Protein AF-A0A357V3H4-F1 (afdb_monomer_lite)

Secondary structure (DSSP, 8-state):
-----------PPPSSHHHHHHHHHHHHHHHHHHHHTT-----HHHHHHHHHHHHHHHHHHHT-S-HHHHHHHHHHHHHHHHHHHHHHHHHTTPPP--------

Radius of gyration: 17.63 Å; chains: 1; bounding box: 35×39×62 Å

Structure (mmCIF, N/CA/C/O backbone):
data_AF-A0A357V3H4-F1
#
_entry.id   AF-A0A357V3H4-F1
#
loop_
_atom_site.group_PDB
_atom_site.id
_atom_site.type_symbol
_atom_site.label_atom_id
_atom_site.label_alt_id
_atom_site.label_comp_id
_atom_site.label_asym_id
_atom_site.label_entity_id
_atom_site.label_seq_id
_atom_site.pdbx_PDB_ins_code
_atom_site.Cartn_x
_atom_site.Cartn_y
_atom_site.Cartn_z
_atom_site.occupancy
_atom_site.B_iso_or_equiv
_atom_site.auth_seq_id
_atom_site.auth_comp_id
_atom_site.auth_asym_id
_atom_site.auth_atom_id
_atom_site.pdbx_PDB_model_num
ATOM 1 N N . MET A 1 1 ? -14.603 -8.425 -35.868 1.00 43.59 1 MET A N 1
ATOM 2 C CA . MET A 1 1 ? -13.824 -8.903 -34.708 1.00 43.59 1 MET A CA 1
ATOM 3 C C . MET A 1 1 ? -14.234 -8.041 -33.539 1.00 43.59 1 MET A C 1
ATOM 5 O O . MET A 1 1 ? -14.232 -6.833 -33.704 1.00 43.59 1 MET A O 1
ATOM 9 N N . SER A 1 2 ? -14.681 -8.672 -32.460 1.00 44.78 2 SER A N 1
ATOM 10 C CA . SER A 1 2 ? -15.495 -8.081 -31.401 1.00 44.78 2 SER A CA 1
ATOM 11 C C . SER A 1 2 ? -14.886 -6.850 -30.734 1.00 44.78 2 SER A C 1
ATOM 13 O O . SER A 1 2 ? -13.786 -6.911 -30.187 1.00 44.78 2 SER A O 1
ATOM 15 N N . ASP A 1 3 ? -15.673 -5.781 -30.734 1.00 55.09 3 ASP A N 1
ATOM 16 C CA . ASP A 1 3 ? -15.620 -4.664 -29.805 1.00 55.09 3 ASP A CA 1
ATOM 17 C C . ASP A 1 3 ? -15.767 -5.194 -28.368 1.00 55.09 3 ASP A C 1
ATOM 19 O O . ASP A 1 3 ? -16.777 -5.811 -28.027 1.00 55.09 3 ASP A O 1
ATOM 23 N N . HIS A 1 4 ? -14.753 -4.983 -27.529 1.00 45.25 4 HIS A N 1
ATOM 24 C CA . HIS A 1 4 ? -14.903 -5.082 -26.078 1.00 45.25 4 HIS A CA 1
ATOM 25 C C . HIS A 1 4 ? -14.905 -3.667 -25.506 1.00 45.25 4 HIS A C 1
ATOM 27 O O . HIS A 1 4 ? -13.865 -3.105 -25.169 1.00 45.25 4 HIS A O 1
ATOM 33 N N . ASP A 1 5 ? -16.111 -3.113 -25.424 1.00 51.38 5 ASP A N 1
ATOM 34 C CA . ASP A 1 5 ? -16.462 -2.105 -24.435 1.00 51.38 5 ASP A CA 1
ATOM 35 C C . ASP A 1 5 ? -16.439 -2.786 -23.059 1.00 51.38 5 ASP A C 1
ATOM 37 O O . ASP A 1 5 ? -17.152 -3.765 -22.832 1.00 51.38 5 ASP A O 1
ATOM 41 N N . ASN A 1 6 ? -15.586 -2.311 -22.155 1.00 46.81 6 ASN A N 1
ATOM 42 C CA . ASN A 1 6 ? -15.760 -2.571 -20.733 1.00 46.81 6 ASN A CA 1
ATOM 43 C C . ASN A 1 6 ? -15.604 -1.255 -19.980 1.00 46.81 6 ASN A C 1
ATOM 45 O O . ASN A 1 6 ? -14.540 -0.913 -19.462 1.00 46.81 6 ASN A O 1
ATOM 49 N N . THR A 1 7 ? -16.696 -0.502 -19.965 1.00 54.97 7 THR A N 1
ATOM 50 C CA . THR A 1 7 ? -16.909 0.617 -19.056 1.00 54.97 7 THR A CA 1
ATOM 51 C C . THR A 1 7 ? -17.045 0.080 -17.624 1.00 54.97 7 THR A C 1
ATOM 53 O O . THR A 1 7 ? -18.136 -0.237 -17.160 1.00 54.97 7 THR A O 1
ATOM 56 N N . GLY A 1 8 ? -15.922 -0.023 -16.914 1.00 38.12 8 GLY A N 1
ATOM 57 C CA . GLY A 1 8 ? -15.863 -0.146 -15.458 1.00 38.12 8 GLY A CA 1
ATOM 58 C C . GLY A 1 8 ? -15.080 1.044 -14.916 1.00 38.12 8 GLY A C 1
ATOM 59 O O . GLY A 1 8 ? -13.995 1.328 -15.413 1.00 38.12 8 GLY A O 1
ATOM 60 N N . GLY A 1 9 ? -15.622 1.776 -13.943 1.00 49.56 9 GLY A N 1
ATOM 61 C CA . GLY A 1 9 ? -14.993 2.957 -13.333 1.00 49.56 9 GLY A CA 1
ATOM 62 C C . GLY A 1 9 ? -13.739 2.643 -12.503 1.00 49.56 9 GLY A C 1
ATOM 63 O O . GLY A 1 9 ? -13.701 2.949 -11.317 1.00 49.56 9 GLY A O 1
ATOM 64 N N . GLY A 1 10 ? -12.731 2.014 -13.104 1.00 44.69 10 GLY A N 1
ATOM 65 C CA . GLY A 1 10 ? -11.539 1.499 -12.444 1.00 44.69 10 GLY A CA 1
ATOM 66 C C . GLY A 1 10 ? -10.287 2.238 -12.895 1.00 44.69 10 GLY A C 1
ATOM 67 O O . GLY A 1 10 ? -9.898 2.161 -14.055 1.00 44.69 10 GLY A O 1
ATOM 68 N N . ASN A 1 11 ? -9.697 2.967 -11.951 1.00 55.47 11 ASN A N 1
ATOM 69 C CA . ASN A 1 11 ? -8.316 3.443 -11.885 1.00 55.47 11 ASN A CA 1
ATOM 70 C C . ASN A 1 11 ? -7.429 3.083 -13.101 1.00 55.47 11 ASN A C 1
ATOM 72 O O . ASN A 1 11 ? -7.005 1.936 -13.249 1.00 55.47 11 ASN A O 1
ATOM 76 N N . ALA A 1 12 ? -7.130 4.061 -13.964 1.00 60.41 12 ALA A N 1
ATOM 77 C CA . ALA A 1 12 ? -6.253 3.858 -15.116 1.00 60.41 12 ALA A CA 1
ATOM 78 C C . ALA A 1 12 ? -4.911 3.208 -14.697 1.00 60.41 12 ALA A C 1
ATOM 80 O O . ALA A 1 12 ? -4.403 3.467 -13.591 1.00 60.41 12 ALA A O 1
ATOM 81 N N . PRO A 1 13 ? -4.309 2.355 -15.552 1.00 60.97 13 PRO A N 1
ATOM 82 C CA . PRO A 1 13 ? -2.995 1.801 -15.262 1.00 60.97 13 PRO A CA 1
ATOM 83 C C . PRO A 1 13 ? -2.002 2.955 -15.034 1.00 60.97 13 PRO A C 1
ATOM 85 O O . PRO A 1 13 ? -2.057 3.961 -15.749 1.00 60.97 13 PRO A O 1
ATOM 88 N N . PRO A 1 14 ? -1.128 2.857 -14.019 1.00 67.25 14 PRO A N 1
ATOM 89 C CA . PRO A 1 14 ? -0.163 3.909 -13.736 1.00 67.25 14 PRO A CA 1
ATOM 90 C C . PRO A 1 14 ? 0.768 4.075 -14.929 1.00 67.25 14 PRO A C 1
ATOM 92 O O . PRO A 1 14 ? 1.154 3.096 -15.568 1.00 67.25 14 PRO A O 1
ATOM 95 N N . ALA A 1 15 ? 1.200 5.311 -15.167 1.00 72.06 15 ALA A N 1
ATOM 96 C CA . ALA A 1 15 ? 2.181 5.602 -16.206 1.00 72.06 15 ALA A CA 1
ATOM 97 C C . ALA A 1 15 ? 3.541 4.924 -15.939 1.00 72.06 15 ALA A C 1
ATOM 99 O O . ALA A 1 15 ? 4.225 4.544 -16.885 1.00 72.06 15 ALA A O 1
ATOM 100 N N . SER A 1 16 ? 3.902 4.749 -14.660 1.00 79.38 16 SER A N 1
ATOM 101 C CA . SER A 1 16 ? 5.179 4.181 -14.214 1.00 79.38 16 SER A CA 1
ATOM 102 C C . SER A 1 16 ? 5.054 3.513 -12.842 1.00 79.38 16 SER A C 1
ATOM 104 O O . SER A 1 16 ? 4.183 3.874 -12.046 1.00 79.38 16 SER A O 1
ATOM 106 N N . LEU A 1 17 ? 5.991 2.613 -12.516 1.00 81.44 17 LEU A N 1
ATOM 107 C CA . LEU A 1 17 ? 6.116 2.002 -11.185 1.00 81.44 17 LEU A CA 1
ATOM 108 C C . LEU A 1 17 ? 6.177 3.053 -10.065 1.00 81.44 17 LEU A C 1
ATOM 110 O O . LEU A 1 17 ? 5.499 2.916 -9.052 1.00 81.44 17 LEU A O 1
ATOM 114 N N . GLU A 1 18 ? 6.937 4.133 -10.266 1.00 82.50 18 GLU A N 1
ATOM 115 C CA . GLU A 1 18 ? 7.051 5.225 -9.292 1.00 82.50 18 GLU A CA 1
ATOM 116 C C . GLU A 1 18 ? 5.723 5.942 -9.036 1.00 82.50 18 GLU A C 1
ATOM 118 O O . GLU A 1 18 ? 5.428 6.294 -7.893 1.00 82.50 18 GLU A O 1
ATOM 123 N N . SER A 1 19 ? 4.909 6.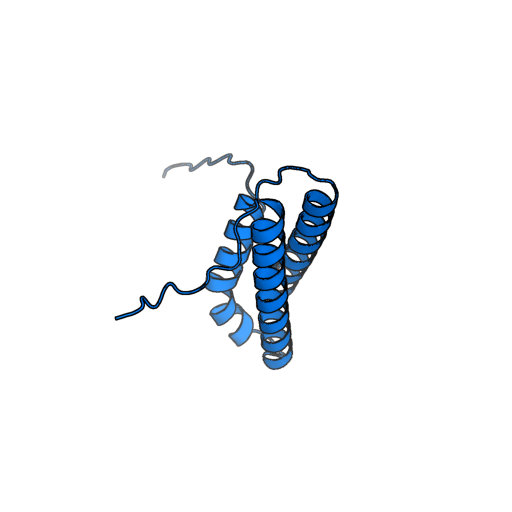142 -10.078 1.00 84.62 19 SER A N 1
ATOM 124 C CA . SER A 1 19 ? 3.570 6.722 -9.941 1.00 84.62 19 SER A CA 1
ATOM 125 C C . SER A 1 19 ? 2.655 5.781 -9.168 1.00 84.62 19 SER A C 1
ATOM 127 O O . SER A 1 19 ? 2.003 6.216 -8.223 1.00 84.62 19 SER A O 1
ATOM 129 N N . ALA A 1 20 ? 2.693 4.484 -9.493 1.00 86.19 20 ALA A N 1
ATOM 130 C CA . ALA A 1 20 ? 1.923 3.467 -8.786 1.00 86.19 20 ALA A CA 1
ATOM 131 C C . ALA A 1 20 ? 2.258 3.440 -7.286 1.00 86.19 20 ALA A C 1
ATOM 133 O O . ALA A 1 20 ? 1.359 3.410 -6.448 1.00 86.19 20 ALA A O 1
ATOM 134 N N . MET A 1 21 ? 3.550 3.499 -6.948 1.00 86.56 21 MET A N 1
ATOM 135 C CA . MET A 1 21 ? 4.026 3.568 -5.564 1.00 86.56 21 MET A CA 1
ATOM 136 C C . MET A 1 21 ? 3.564 4.844 -4.861 1.00 86.56 21 MET A C 1
ATOM 138 O O . MET A 1 21 ? 3.089 4.776 -3.731 1.00 86.56 21 MET A O 1
ATOM 142 N N . ALA A 1 22 ? 3.666 6.000 -5.523 1.00 88.56 22 ALA A N 1
ATOM 143 C CA . ALA A 1 22 ? 3.219 7.273 -4.959 1.00 88.56 22 ALA A CA 1
ATOM 144 C C . ALA A 1 22 ? 1.706 7.280 -4.677 1.00 88.56 22 ALA A C 1
ATOM 146 O O . ALA A 1 22 ? 1.258 7.821 -3.664 1.00 88.56 22 ALA A O 1
ATOM 147 N N . GLU A 1 23 ? 0.913 6.649 -5.542 1.00 89.25 23 GLU A N 1
ATOM 148 C CA . GLU A 1 23 ? -0.525 6.492 -5.328 1.00 89.25 23 GLU A CA 1
ATOM 149 C C . GLU A 1 23 ? -0.831 5.573 -4.148 1.00 89.25 23 GLU A C 1
ATOM 151 O O . GLU A 1 23 ? -1.655 5.939 -3.313 1.00 89.25 23 GLU A O 1
ATOM 156 N N . VAL A 1 24 ? -0.136 4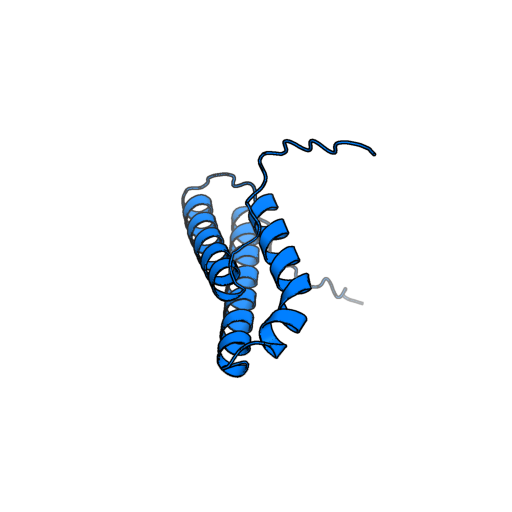.437 -4.018 1.00 90.62 24 VAL A N 1
ATOM 157 C CA . VAL A 1 24 ? -0.274 3.554 -2.846 1.00 90.62 24 VAL A CA 1
ATOM 158 C C . VAL A 1 24 ? 0.089 4.293 -1.559 1.00 90.62 24 VAL A C 1
ATOM 160 O O . VAL A 1 24 ? -0.671 4.247 -0.594 1.00 90.62 24 VAL A O 1
ATOM 163 N N . GLU A 1 25 ? 1.197 5.036 -1.544 1.00 90.50 25 GLU A N 1
ATOM 164 C CA . GLU A 1 25 ? 1.597 5.860 -0.396 1.00 90.50 25 GLU A CA 1
ATOM 165 C C . GLU A 1 25 ? 0.502 6.876 -0.020 1.00 90.50 25 GLU A C 1
ATOM 167 O O . GLU A 1 25 ? 0.165 7.028 1.158 1.00 90.50 25 GLU A O 1
ATOM 172 N N . SER A 1 26 ? -0.102 7.538 -1.012 1.00 90.69 26 SER A N 1
ATOM 173 C CA . SER A 1 26 ? -1.205 8.481 -0.797 1.00 90.69 26 SER A CA 1
ATOM 174 C C . SER A 1 26 ? -2.465 7.795 -0.258 1.00 90.69 26 SER A C 1
ATOM 176 O O . SER A 1 26 ? -3.067 8.271 0.709 1.00 90.69 26 SER A O 1
ATOM 178 N N . MET A 1 27 ? -2.837 6.649 -0.831 1.00 91.06 27 MET A N 1
ATOM 179 C CA . MET A 1 27 ? -3.986 5.854 -0.396 1.00 91.06 27 MET A CA 1
ATOM 180 C C . MET A 1 27 ? -3.817 5.367 1.045 1.00 91.06 27 MET A C 1
ATOM 182 O O . MET A 1 27 ? -4.751 5.496 1.832 1.00 91.06 27 MET A O 1
ATOM 186 N N . ILE A 1 28 ? -2.622 4.907 1.433 1.00 90.94 28 ILE A N 1
ATOM 187 C CA . ILE A 1 28 ? -2.328 4.506 2.817 1.00 90.94 28 ILE A CA 1
ATOM 188 C C . ILE A 1 28 ? -2.472 5.697 3.772 1.00 90.94 28 ILE A C 1
ATOM 190 O O . ILE A 1 28 ? -3.062 5.568 4.846 1.00 90.94 28 ILE A O 1
ATOM 194 N N . LEU A 1 29 ? -1.962 6.877 3.408 1.00 90.25 29 LEU A N 1
ATOM 195 C CA . LEU A 1 29 ? -2.100 8.074 4.244 1.00 90.25 29 LEU A CA 1
ATOM 196 C C . LEU A 1 29 ? -3.566 8.487 4.425 1.00 90.25 29 LEU A C 1
ATOM 198 O O . LEU A 1 29 ? -3.968 8.824 5.542 1.00 90.25 29 LEU A O 1
ATOM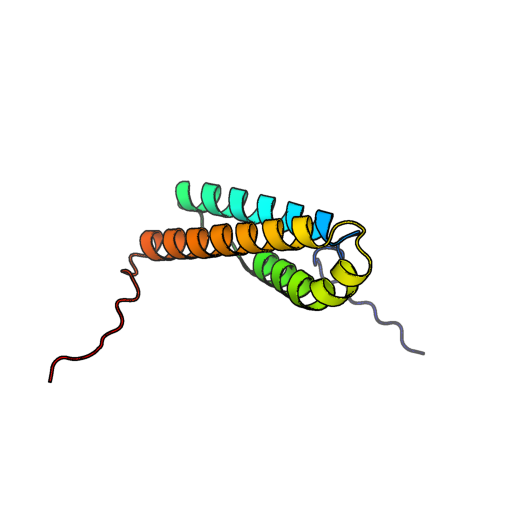 202 N N . ASN A 1 30 ? -4.360 8.433 3.356 1.00 89.56 30 ASN A N 1
ATOM 203 C CA . ASN A 1 30 ? -5.790 8.726 3.415 1.00 89.56 30 ASN A CA 1
ATOM 204 C C . ASN A 1 30 ? -6.545 7.682 4.242 1.00 89.56 30 ASN A C 1
ATOM 206 O O . ASN A 1 30 ? -7.330 8.062 5.106 1.00 89.56 30 ASN A O 1
ATOM 210 N N . ALA A 1 31 ? -6.233 6.397 4.069 1.00 88.31 31 ALA A N 1
ATOM 211 C CA . ALA A 1 31 ? -6.774 5.309 4.877 1.00 88.31 31 ALA A CA 1
ATOM 212 C C . ALA A 1 31 ? -6.528 5.526 6.369 1.00 88.31 31 ALA A C 1
ATOM 214 O O . ALA A 1 31 ? -7.453 5.457 7.172 1.00 88.31 31 ALA A O 1
ATOM 215 N N . ARG A 1 32 ? -5.301 5.888 6.750 1.00 87.62 32 ARG A N 1
ATOM 216 C CA . ARG A 1 32 ? -4.973 6.182 8.150 1.00 87.62 32 ARG A CA 1
ATOM 217 C C . ARG A 1 32 ? -5.743 7.380 8.703 1.00 87.62 32 ARG A C 1
ATOM 219 O O . ARG A 1 32 ? -6.145 7.350 9.862 1.00 87.62 32 ARG A O 1
ATOM 226 N N . ARG A 1 33 ? -5.944 8.432 7.902 1.00 87.50 33 ARG A N 1
ATOM 227 C CA . ARG A 1 33 ? -6.747 9.598 8.310 1.00 87.50 33 ARG A CA 1
ATOM 228 C C . ARG A 1 33 ? -8.219 9.235 8.490 1.00 87.50 33 ARG A C 1
ATOM 230 O O . ARG A 1 33 ? -8.782 9.598 9.515 1.00 87.50 33 ARG A O 1
ATOM 237 N N . ALA A 1 34 ? -8.797 8.497 7.543 1.00 87.25 34 ALA A N 1
ATOM 238 C CA . ALA A 1 34 ? -10.181 8.032 7.605 1.00 87.25 34 ALA A CA 1
ATOM 239 C C . ALA A 1 34 ? -10.416 7.148 8.841 1.00 87.25 34 ALA A C 1
ATOM 241 O O . ALA A 1 34 ? -11.327 7.401 9.625 1.00 87.25 34 ALA A O 1
ATOM 242 N N . LEU A 1 35 ? -9.516 6.190 9.096 1.00 84.69 35 LEU A N 1
ATOM 243 C CA . LEU A 1 35 ? -9.576 5.328 10.282 1.00 84.69 35 LEU A CA 1
ATOM 244 C C . LEU A 1 35 ? -9.476 6.124 11.589 1.00 84.69 35 LEU A C 1
ATOM 246 O O . LEU A 1 35 ? -10.226 5.861 12.524 1.00 84.69 35 LEU A O 1
ATOM 250 N N . ALA A 1 36 ? -8.595 7.128 11.659 1.00 84.88 36 ALA A N 1
ATOM 251 C CA . ALA A 1 36 ? -8.503 8.009 12.825 1.00 84.88 36 ALA A CA 1
ATOM 252 C C . ALA A 1 36 ? -9.772 8.860 13.033 1.00 84.88 36 ALA A C 1
ATOM 254 O O . ALA A 1 36 ? -10.076 9.235 14.164 1.00 84.88 36 ALA A O 1
ATOM 255 N N . GLY A 1 37 ? -10.505 9.155 11.956 1.00 84.56 37 GLY A N 1
ATOM 256 C CA . GLY A 1 37 ? -11.809 9.818 11.984 1.00 84.56 37 GLY A CA 1
ATOM 257 C C . GLY A 1 37 ? -12.989 8.890 12.295 1.00 84.56 37 GLY A C 1
ATOM 258 O O . GLY A 1 37 ? -14.103 9.381 12.458 1.00 84.56 37 GLY A O 1
ATOM 259 N N . GLY A 1 38 ? -12.767 7.573 12.396 1.00 83.38 38 GLY A N 1
ATOM 260 C CA . GLY A 1 38 ? -13.827 6.576 12.581 1.00 83.38 38 GLY A CA 1
ATOM 261 C C . GLY A 1 38 ? -14.646 6.294 11.316 1.00 83.38 38 GLY A C 1
ATOM 262 O O . GLY A 1 38 ? -15.749 5.759 11.410 1.00 83.38 38 GLY A O 1
ATOM 263 N N . GLU A 1 39 ? -14.136 6.665 10.140 1.00 83.75 39 GLU A N 1
ATOM 264 C CA . GLU A 1 39 ? -14.802 6.435 8.859 1.00 83.75 39 GLU A CA 1
ATOM 265 C C . GLU A 1 39 ? -14.520 5.026 8.324 1.00 83.75 39 GLU A C 1
ATOM 267 O O . GLU A 1 39 ? -13.403 4.509 8.415 1.00 83.75 39 GLU A O 1
ATOM 272 N N . LEU A 1 40 ? -15.541 4.412 7.717 1.00 78.31 40 LEU A N 1
ATOM 273 C CA . LEU A 1 40 ? -15.395 3.148 7.003 1.00 78.31 40 LEU A CA 1
ATOM 274 C C . LEU A 1 40 ? -14.859 3.436 5.595 1.00 78.31 40 LEU A C 1
ATOM 276 O O . LEU A 1 40 ? -15.525 4.112 4.811 1.00 78.31 40 LEU A O 1
ATOM 280 N N . LEU A 1 41 ? -13.671 2.925 5.271 1.00 83.31 41 LEU A N 1
ATOM 281 C CA . LEU A 1 41 ? -13.055 3.099 3.955 1.00 83.31 41 LEU A CA 1
ATOM 282 C C . LEU A 1 41 ? -13.040 1.780 3.181 1.00 83.31 41 LEU A C 1
ATOM 284 O O . LEU A 1 41 ? -12.607 0.754 3.705 1.00 83.31 41 LEU A O 1
ATOM 288 N N . ASP A 1 42 ? -13.461 1.826 1.918 1.00 83.62 42 ASP A N 1
ATOM 289 C CA . ASP A 1 42 ? -13.258 0.719 0.986 1.00 83.62 42 ASP A CA 1
ATOM 290 C C . ASP A 1 42 ? -11.772 0.610 0.609 1.00 83.62 42 ASP A C 1
ATOM 292 O O . ASP A 1 42 ? -11.184 1.537 0.048 1.00 83.62 42 ASP A O 1
ATOM 296 N N . MET A 1 43 ? -11.161 -0.530 0.938 1.00 85.38 43 MET A N 1
ATOM 297 C CA . MET A 1 43 ? -9.744 -0.807 0.671 1.00 85.38 43 MET A CA 1
ATOM 298 C C . MET A 1 43 ? -9.523 -1.550 -0.651 1.00 85.38 43 MET A C 1
ATOM 300 O O . MET A 1 43 ? -8.372 -1.769 -1.032 1.00 85.38 43 MET A O 1
ATOM 304 N N . SER A 1 44 ? -10.589 -1.920 -1.366 1.00 87.81 44 SER A N 1
ATOM 305 C CA . SER A 1 44 ? -10.494 -2.630 -2.650 1.00 87.81 44 SER A CA 1
ATOM 306 C C . SER A 1 44 ? -9.561 -1.924 -3.655 1.00 87.81 44 SER A C 1
ATOM 308 O O . SER A 1 44 ? -8.656 -2.583 -4.171 1.00 87.81 44 SER A O 1
ATOM 310 N N . PRO A 1 45 ? -9.624 -0.583 -3.835 1.00 87.44 45 PRO A N 1
ATOM 311 C CA . PRO A 1 45 ? -8.746 0.128 -4.767 1.00 87.44 45 PRO A CA 1
ATOM 312 C C . PRO A 1 45 ? -7.263 0.074 -4.376 1.00 87.44 45 PRO A C 1
ATOM 314 O O . PRO A 1 45 ? -6.387 0.072 -5.243 1.00 87.44 45 PRO A O 1
ATOM 317 N N . LEU A 1 46 ? -6.971 0.030 -3.071 1.00 87.19 46 LEU A N 1
ATOM 318 C CA . LEU A 1 46 ? -5.609 -0.127 -2.561 1.00 87.19 46 LEU A CA 1
ATOM 319 C C . LEU A 1 46 ? -5.085 -1.535 -2.873 1.00 87.19 46 LEU A C 1
ATOM 321 O O . LEU A 1 46 ? -3.949 -1.675 -3.329 1.00 87.19 46 LEU A O 1
ATOM 325 N N . GLY A 1 47 ? -5.923 -2.558 -2.685 1.00 86.75 47 GLY A N 1
ATOM 326 C CA . GLY A 1 47 ? -5.612 -3.944 -3.037 1.00 86.75 47 GLY A CA 1
ATOM 327 C C . GLY A 1 47 ? -5.299 -4.116 -4.523 1.00 86.75 47 GLY A C 1
ATOM 328 O O . GLY A 1 47 ? -4.244 -4.654 -4.864 1.00 86.75 47 GLY A O 1
ATOM 329 N N . ASP A 1 48 ? -6.147 -3.578 -5.403 1.00 88.44 48 ASP A N 1
ATOM 330 C CA . ASP A 1 48 ? -5.936 -3.616 -6.857 1.00 88.44 48 ASP A CA 1
ATOM 331 C C . ASP A 1 48 ? -4.618 -2.942 -7.258 1.00 88.44 48 ASP A C 1
ATOM 333 O O . ASP A 1 48 ? -3.880 -3.435 -8.120 1.00 88.44 48 ASP A O 1
ATOM 337 N N . ARG A 1 49 ? -4.276 -1.821 -6.608 1.00 88.19 49 ARG A N 1
ATOM 338 C CA . ARG A 1 49 ? -3.040 -1.098 -6.916 1.00 88.19 49 ARG A CA 1
ATOM 339 C C . ARG A 1 49 ? -1.796 -1.856 -6.474 1.00 88.19 49 ARG A C 1
ATOM 341 O O . ARG A 1 49 ? -0.826 -1.913 -7.229 1.00 88.19 49 ARG A O 1
ATOM 348 N N . VAL A 1 50 ? -1.825 -2.456 -5.288 1.00 88.12 50 VAL A N 1
ATOM 349 C CA . VAL A 1 50 ? -0.727 -3.297 -4.793 1.00 88.12 50 VAL A CA 1
ATOM 350 C C . VAL A 1 50 ? -0.561 -4.536 -5.674 1.00 88.12 50 VAL A C 1
ATOM 352 O O . VAL A 1 50 ? 0.565 -4.847 -6.057 1.00 88.12 50 VAL A O 1
ATOM 355 N N . ALA A 1 51 ? -1.657 -5.186 -6.077 1.00 87.38 51 ALA A N 1
ATOM 356 C CA . ALA A 1 51 ? -1.618 -6.329 -6.988 1.00 87.38 51 ALA A CA 1
ATOM 357 C C . ALA A 1 51 ? -0.971 -5.965 -8.334 1.00 87.38 51 ALA A C 1
ATOM 359 O O . ALA A 1 51 ? -0.091 -6.680 -8.815 1.00 87.38 51 ALA A O 1
ATOM 360 N N . TRP A 1 52 ? -1.331 -4.808 -8.900 1.00 88.69 52 TRP A N 1
ATOM 361 C CA . TRP A 1 52 ? -0.702 -4.306 -10.121 1.00 88.69 52 TRP A CA 1
ATOM 362 C C . TRP A 1 52 ? 0.809 -4.099 -9.946 1.00 88.69 52 TRP A C 1
ATOM 364 O O . TRP A 1 52 ? 1.586 -4.481 -10.825 1.00 88.69 52 TRP A O 1
ATOM 374 N N . ILE A 1 53 ? 1.245 -3.532 -8.813 1.00 87.94 53 ILE A N 1
ATOM 375 C CA . ILE A 1 53 ? 2.674 -3.351 -8.515 1.00 87.94 53 ILE A CA 1
ATOM 376 C C . ILE A 1 53 ? 3.366 -4.711 -8.432 1.00 87.94 53 ILE A C 1
ATOM 378 O O . ILE A 1 53 ? 4.398 -4.885 -9.068 1.00 87.94 53 ILE A O 1
ATOM 382 N N . CYS A 1 54 ? 2.805 -5.685 -7.716 1.00 88.12 54 CYS A N 1
ATOM 383 C CA . CYS A 1 54 ? 3.372 -7.031 -7.605 1.00 88.12 54 CYS A CA 1
ATOM 384 C C . CYS A 1 54 ? 3.552 -7.717 -8.968 1.00 88.12 54 CYS A C 1
ATOM 386 O O . CYS A 1 54 ? 4.581 -8.354 -9.194 1.00 88.12 54 CYS A O 1
ATOM 388 N N . GLU A 1 55 ? 2.594 -7.552 -9.880 1.00 87.25 55 GLU A N 1
ATOM 389 C CA . GLU A 1 55 ? 2.662 -8.122 -11.231 1.00 87.25 55 GLU A CA 1
ATOM 390 C C . GLU A 1 55 ? 3.742 -7.438 -12.089 1.00 87.25 55 GLU A C 1
ATOM 392 O O . GLU A 1 55 ? 4.489 -8.084 -12.824 1.00 87.25 55 GLU A O 1
ATOM 397 N N . ASN A 1 56 ? 3.879 -6.115 -11.966 1.00 84.19 56 ASN A N 1
ATOM 398 C CA . ASN A 1 56 ? 4.713 -5.319 -12.870 1.00 84.19 56 ASN A CA 1
ATOM 399 C C . ASN A 1 56 ? 6.105 -4.990 -12.314 1.00 84.19 56 ASN A C 1
ATOM 401 O O . ASN A 1 56 ? 6.992 -4.606 -13.079 1.00 84.19 56 ASN A O 1
ATOM 405 N N . VAL A 1 57 ? 6.341 -5.167 -11.010 1.00 84.62 57 VAL A N 1
ATOM 406 C CA . VAL A 1 57 ? 7.586 -4.765 -10.335 1.00 84.62 57 VAL A CA 1
ATOM 407 C C . VAL A 1 57 ? 8.805 -5.446 -10.932 1.00 84.62 57 VAL A C 1
ATOM 409 O O . VAL A 1 57 ? 9.820 -4.788 -11.125 1.00 84.62 57 VAL A O 1
ATOM 412 N N . ARG A 1 58 ? 8.719 -6.737 -11.279 1.00 79.56 58 ARG A N 1
ATOM 413 C CA . ARG A 1 58 ? 9.849 -7.459 -11.877 1.00 79.56 58 ARG A CA 1
ATOM 414 C C . ARG A 1 58 ? 10.226 -6.831 -13.216 1.00 79.56 58 ARG A C 1
ATOM 416 O O . ARG A 1 58 ? 11.386 -6.500 -13.428 1.00 79.56 58 ARG A O 1
ATOM 423 N N . THR A 1 59 ? 9.247 -6.652 -14.095 1.00 77.75 59 THR A N 1
ATOM 424 C CA . THR A 1 59 ? 9.452 -6.085 -15.432 1.00 77.75 59 THR A CA 1
ATOM 425 C C . THR A 1 59 ? 9.966 -4.649 -15.351 1.00 77.75 59 THR A C 1
ATOM 427 O O . THR A 1 59 ? 10.904 -4.294 -16.056 1.00 77.75 59 THR A O 1
ATOM 430 N N . MET A 1 60 ? 9.411 -3.842 -14.448 1.00 72.44 60 MET A N 1
ATOM 431 C CA . MET A 1 60 ? 9.751 -2.423 -14.329 1.00 72.44 60 MET A CA 1
ATOM 432 C C . MET A 1 60 ? 11.060 -2.168 -13.572 1.00 72.44 60 MET A C 1
ATOM 434 O O . MET A 1 60 ? 11.792 -1.244 -13.923 1.00 72.44 60 MET A O 1
ATOM 438 N N . ALA A 1 61 ? 11.407 -3.000 -12.586 1.00 71.81 61 ALA A N 1
ATOM 439 C CA . ALA A 1 61 ? 12.698 -2.932 -11.900 1.00 71.81 61 ALA A CA 1
ATOM 440 C C . ALA A 1 61 ? 13.857 -3.291 -12.839 1.00 71.81 61 ALA A C 1
ATOM 442 O O . ALA A 1 61 ? 14.911 -2.669 -12.759 1.00 71.81 61 ALA A O 1
ATOM 443 N N . LEU A 1 62 ? 13.652 -4.233 -13.769 1.00 72.25 62 LEU A N 1
ATOM 444 C CA . LEU A 1 62 ? 14.646 -4.580 -14.795 1.00 72.25 62 LEU A CA 1
ATOM 445 C C . LEU A 1 62 ? 14.905 -3.440 -15.791 1.00 72.25 62 LEU A C 1
ATOM 447 O O . LEU A 1 62 ? 15.976 -3.386 -16.387 1.00 72.25 62 LEU A O 1
ATOM 451 N N . THR A 1 63 ? 13.938 -2.540 -15.978 1.00 73.44 63 THR A N 1
ATOM 452 C CA . THR A 1 63 ? 14.067 -1.366 -16.857 1.00 73.44 63 THR A CA 1
ATOM 453 C C . THR A 1 63 ? 14.494 -0.096 -16.124 1.00 73.44 63 THR A C 1
ATOM 455 O O . THR A 1 63 ? 14.687 0.935 -16.764 1.00 73.44 63 THR A O 1
ATOM 458 N N . SER A 1 64 ? 14.605 -0.140 -14.794 1.00 70.00 64 SER A N 1
ATOM 459 C CA . SER A 1 64 ? 14.919 1.039 -13.993 1.00 70.00 64 SER A CA 1
ATOM 460 C C . SER A 1 64 ? 16.421 1.273 -13.895 1.00 70.00 64 SER A C 1
ATOM 462 O O . SER A 1 64 ? 17.204 0.339 -13.730 1.00 70.00 64 SER A O 1
ATOM 464 N N . SER A 1 65 ? 16.811 2.544 -13.927 1.00 72.88 65 SER A N 1
ATOM 465 C CA . SER A 1 65 ? 18.199 2.967 -13.736 1.00 72.88 65 SER A CA 1
ATOM 466 C C . SER A 1 65 ? 18.676 2.832 -12.285 1.00 72.88 65 SER A C 1
ATOM 468 O O . SER A 1 65 ? 19.880 2.878 -12.056 1.00 72.88 65 SER A O 1
ATOM 470 N N . ASP A 1 66 ? 17.759 2.672 -11.320 1.00 79.88 66 ASP A N 1
ATOM 471 C CA . ASP A 1 66 ? 18.081 2.560 -9.890 1.00 79.88 66 ASP A CA 1
ATOM 472 C C . ASP A 1 66 ? 17.191 1.510 -9.177 1.00 79.88 66 ASP A C 1
ATOM 474 O O . ASP A 1 66 ? 16.135 1.828 -8.616 1.00 79.88 66 ASP A O 1
ATOM 478 N N . PRO A 1 67 ? 17.559 0.217 -9.247 1.00 80.25 67 PRO A N 1
ATOM 479 C CA . PRO A 1 67 ? 16.768 -0.869 -8.664 1.00 80.25 67 PRO A CA 1
ATOM 480 C C . PRO A 1 67 ? 16.810 -0.894 -7.126 1.00 80.25 67 PRO A C 1
ATOM 482 O O . PRO A 1 67 ? 15.842 -1.332 -6.500 1.00 80.25 67 PRO A O 1
ATOM 485 N N . ASP A 1 68 ? 17.889 -0.408 -6.505 1.00 84.38 68 ASP A N 1
ATOM 486 C CA . ASP A 1 68 ? 18.026 -0.352 -5.045 1.00 84.38 68 ASP A CA 1
ATOM 487 C C . ASP A 1 68 ? 17.064 0.664 -4.415 1.00 84.38 68 ASP A C 1
ATOM 489 O O . ASP A 1 68 ? 16.399 0.340 -3.426 1.00 84.38 68 ASP A O 1
ATOM 493 N N . SER A 1 69 ? 16.888 1.850 -5.012 1.00 84.62 69 SER A N 1
ATOM 494 C CA . SER A 1 69 ? 15.883 2.815 -4.536 1.00 84.62 69 SER A CA 1
ATOM 495 C C . SER A 1 69 ? 14.459 2.275 -4.673 1.00 84.62 69 SER A C 1
ATOM 497 O O . SER A 1 69 ? 13.636 2.473 -3.777 1.00 84.62 69 SER A O 1
ATOM 499 N N . ILE A 1 70 ? 14.165 1.548 -5.759 1.00 83.38 70 ILE A N 1
ATOM 500 C CA . ILE A 1 70 ? 12.876 0.859 -5.938 1.00 83.38 70 ILE A CA 1
ATOM 501 C C . ILE A 1 70 ? 12.651 -0.148 -4.815 1.00 83.38 70 ILE A C 1
ATOM 503 O O . ILE A 1 70 ? 11.584 -0.157 -4.199 1.00 83.38 70 ILE A O 1
ATOM 507 N N . ARG A 1 71 ? 13.656 -0.977 -4.526 1.00 85.25 71 ARG A N 1
ATOM 508 C CA . ARG A 1 71 ? 13.575 -1.977 -3.465 1.00 85.25 71 ARG A CA 1
ATOM 509 C C . ARG A 1 71 ? 13.308 -1.328 -2.109 1.00 85.25 71 ARG A C 1
ATOM 511 O O . ARG A 1 71 ? 12.365 -1.732 -1.433 1.00 85.25 71 ARG A O 1
ATOM 518 N N . LEU A 1 72 ? 14.078 -0.305 -1.745 1.00 88.56 72 LEU A N 1
ATOM 519 C CA . LEU A 1 72 ? 13.918 0.397 -0.470 1.00 88.56 72 LEU A CA 1
ATOM 520 C C . LEU A 1 72 ? 12.508 0.995 -0.328 1.00 88.56 72 LEU A C 1
ATOM 522 O O . LEU A 1 72 ? 11.898 0.951 0.743 1.00 88.56 72 LEU A O 1
ATOM 526 N N . ARG A 1 73 ? 11.959 1.526 -1.424 1.00 87.56 73 ARG A N 1
ATOM 527 C CA . ARG A 1 73 ? 10.611 2.099 -1.440 1.00 87.56 73 ARG A CA 1
ATOM 528 C C . ARG A 1 73 ? 9.518 1.038 -1.292 1.00 87.56 73 ARG A C 1
ATOM 530 O O . ARG A 1 73 ? 8.561 1.264 -0.553 1.00 87.56 73 ARG A O 1
ATOM 537 N N . LEU A 1 74 ? 9.677 -0.130 -1.917 1.00 87.75 74 LEU A N 1
ATOM 538 C CA . LEU A 1 74 ? 8.775 -1.274 -1.719 1.00 87.75 74 LEU A CA 1
ATOM 539 C C . LEU A 1 74 ? 8.808 -1.777 -0.275 1.00 87.75 74 LEU A C 1
ATOM 541 O O . LEU A 1 74 ? 7.754 -2.005 0.312 1.00 87.75 74 LEU A O 1
ATOM 545 N N . GLU A 1 75 ? 9.998 -1.915 0.310 1.00 90.25 75 GLU A N 1
ATOM 546 C CA . GLU A 1 75 ? 10.166 -2.335 1.708 1.00 90.25 75 GLU A CA 1
ATOM 547 C C . GLU A 1 75 ? 9.456 -1.360 2.662 1.00 90.25 75 GLU A C 1
ATOM 549 O O . GLU A 1 75 ? 8.723 -1.781 3.562 1.00 90.25 75 GLU A O 1
ATOM 554 N N . LYS A 1 76 ? 9.585 -0.050 2.413 1.00 90.31 76 LYS A N 1
ATOM 555 C CA . LYS A 1 76 ? 8.839 0.976 3.149 1.00 90.31 76 LYS A CA 1
ATOM 556 C C . LYS A 1 76 ? 7.324 0.819 2.979 1.00 90.31 76 LYS A C 1
ATOM 558 O O . LYS A 1 76 ? 6.610 0.847 3.978 1.00 90.31 76 LYS A O 1
ATOM 563 N N . MET A 1 77 ? 6.831 0.631 1.754 1.00 89.88 77 MET A N 1
ATOM 564 C CA . MET A 1 77 ? 5.398 0.429 1.494 1.00 89.88 77 MET A CA 1
ATOM 565 C C . MET A 1 77 ? 4.835 -0.789 2.232 1.00 89.88 77 MET A C 1
ATOM 567 O O . MET A 1 77 ? 3.752 -0.700 2.801 1.00 89.88 77 MET A O 1
ATOM 571 N N . VAL A 1 78 ? 5.561 -1.910 2.259 1.00 90.38 78 VAL A N 1
ATOM 572 C CA . VAL A 1 78 ? 5.147 -3.110 3.006 1.00 90.38 78 VAL A CA 1
ATOM 573 C C . VAL A 1 78 ? 5.030 -2.803 4.499 1.00 90.38 78 VAL A C 1
ATOM 575 O O . VAL A 1 78 ? 4.046 -3.178 5.131 1.00 90.38 78 VAL A O 1
ATOM 578 N N . SER A 1 79 ? 5.992 -2.069 5.061 1.00 91.00 79 SER A N 1
ATOM 579 C CA . SER A 1 79 ? 5.934 -1.626 6.460 1.00 91.00 79 SER A CA 1
ATOM 580 C C . SER A 1 79 ? 4.730 -0.712 6.732 1.00 91.00 79 SER A C 1
ATOM 582 O O . SER A 1 79 ? 4.014 -0.892 7.719 1.00 91.00 79 SER A O 1
ATOM 584 N N . ASP A 1 80 ? 4.454 0.228 5.824 1.00 89.56 80 ASP A N 1
ATOM 585 C CA . ASP A 1 80 ? 3.307 1.135 5.913 1.00 89.56 80 ASP A CA 1
ATOM 586 C C . ASP A 1 80 ? 1.962 0.376 5.833 1.00 89.56 80 ASP A C 1
ATOM 588 O O . ASP A 1 80 ? 1.037 0.697 6.585 1.00 89.56 80 ASP A O 1
ATOM 592 N N . LEU A 1 81 ? 1.862 -0.658 4.986 1.00 90.00 81 LEU A N 1
ATOM 593 C CA . LEU A 1 81 ? 0.690 -1.540 4.874 1.00 90.00 81 LEU A CA 1
ATOM 594 C C . LEU A 1 81 ? 0.486 -2.406 6.123 1.00 90.00 81 LEU A C 1
ATOM 596 O O . LEU A 1 81 ? -0.628 -2.458 6.638 1.00 90.00 81 LEU A O 1
ATOM 600 N N . ASN A 1 82 ? 1.545 -3.018 6.660 1.00 89.00 82 ASN A N 1
ATOM 601 C CA . ASN A 1 82 ? 1.463 -3.788 7.909 1.00 89.00 82 ASN A CA 1
ATOM 602 C C . ASN A 1 82 ? 0.982 -2.906 9.065 1.00 89.00 82 ASN A C 1
ATOM 604 O O . ASN A 1 82 ? 0.091 -3.269 9.827 1.00 89.00 82 ASN A O 1
ATOM 608 N N . ARG A 1 83 ? 1.507 -1.682 9.153 1.00 88.94 83 ARG A N 1
ATOM 609 C CA . ARG A 1 83 ? 1.061 -0.727 10.167 1.00 88.94 83 ARG A CA 1
ATOM 610 C C . ARG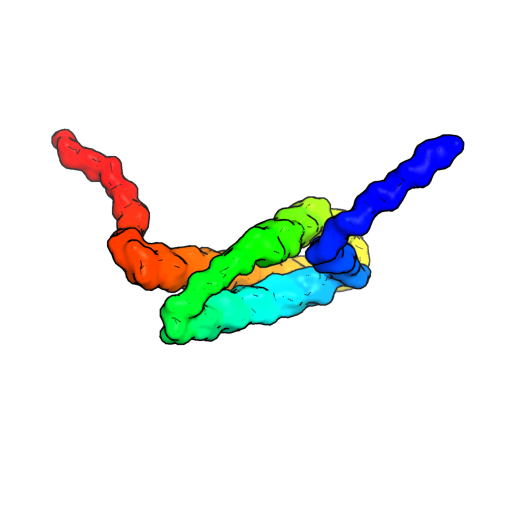 A 1 83 ? -0.399 -0.310 9.967 1.00 88.94 83 ARG A C 1
ATOM 612 O O . ARG A 1 83 ? -1.088 -0.005 10.943 1.00 88.94 83 ARG A O 1
ATOM 619 N N . LEU A 1 84 ? -0.862 -0.205 8.722 1.00 87.50 84 LEU A N 1
ATOM 620 C CA . LEU A 1 84 ? -2.267 0.064 8.415 1.00 87.50 84 LEU A CA 1
ATOM 621 C C . LEU A 1 84 ? -3.155 -1.103 8.869 1.00 87.50 84 LEU A C 1
ATOM 623 O O . LEU A 1 84 ? -4.172 -0.853 9.511 1.00 87.50 84 LEU A O 1
ATOM 627 N N . GLU A 1 85 ? -2.743 -2.345 8.614 1.00 88.12 85 GLU A N 1
ATOM 628 C CA . GLU A 1 85 ? -3.425 -3.549 9.102 1.00 88.12 85 GLU A CA 1
ATOM 629 C C . GLU A 1 85 ? -3.569 -3.537 10.630 1.00 88.12 85 GLU A C 1
ATOM 631 O O . GLU A 1 85 ? -4.678 -3.706 11.136 1.00 88.12 85 GLU A O 1
ATOM 636 N N . ASP A 1 86 ? -2.492 -3.258 11.370 1.00 87.31 86 ASP A N 1
ATOM 637 C CA . ASP A 1 86 ? -2.546 -3.165 12.835 1.00 87.31 86 ASP A CA 1
ATOM 638 C C . ASP A 1 86 ? -3.524 -2.083 13.317 1.00 87.31 86 ASP A C 1
ATOM 640 O O . ASP A 1 86 ? -4.296 -2.309 14.248 1.00 87.31 86 ASP A O 1
ATOM 644 N N . GLN A 1 87 ? -3.546 -0.914 12.665 1.00 84.81 87 GLN A N 1
ATOM 645 C CA . GLN A 1 87 ? -4.499 0.157 12.992 1.00 84.81 87 GLN A CA 1
ATOM 646 C C . GLN A 1 87 ? -5.952 -0.278 12.758 1.00 84.81 87 GLN A C 1
ATOM 648 O O . GLN A 1 87 ? -6.812 0.028 13.584 1.00 84.81 87 GLN A O 1
ATOM 653 N N . ILE A 1 88 ? -6.226 -1.003 11.669 1.00 84.88 88 ILE A N 1
ATOM 654 C CA . ILE A 1 88 ? -7.557 -1.557 11.385 1.00 84.88 88 ILE A CA 1
ATOM 655 C C . ILE A 1 88 ? -7.930 -2.590 12.448 1.00 84.88 88 ILE A C 1
ATOM 657 O O . ILE A 1 88 ? -9.036 -2.543 12.980 1.00 84.88 88 ILE A O 1
ATOM 661 N N . ARG A 1 89 ? -7.008 -3.494 12.793 1.00 82.44 89 ARG A N 1
ATOM 662 C CA . ARG A 1 89 ? -7.231 -4.562 13.773 1.00 82.44 89 ARG A CA 1
ATOM 663 C C . ARG A 1 89 ? -7.579 -3.983 15.148 1.00 82.44 89 ARG A C 1
ATOM 665 O O . ARG A 1 89 ? -8.621 -4.320 15.707 1.00 82.44 89 ARG A O 1
ATOM 672 N N . VAL A 1 90 ? -6.779 -3.023 15.620 1.00 81.44 90 VAL A N 1
ATOM 673 C CA . VAL A 1 90 ? -7.025 -2.284 16.870 1.00 81.44 90 VAL A CA 1
ATOM 674 C C . VAL A 1 90 ? -8.353 -1.524 16.818 1.00 81.44 90 VAL A C 1
ATOM 676 O O . VAL A 1 90 ? -9.136 -1.606 17.762 1.00 81.44 90 VAL A O 1
ATOM 679 N N . GLY A 1 91 ? -8.636 -0.816 15.719 1.00 73.88 91 GLY A N 1
ATOM 680 C CA . GLY A 1 91 ? -9.890 -0.075 15.541 1.00 73.88 91 GLY A CA 1
ATOM 681 C C . GLY A 1 91 ? -11.134 -0.971 15.491 1.00 73.88 91 GLY A C 1
ATOM 682 O O . GLY A 1 91 ? -12.200 -0.566 15.946 1.00 73.88 91 GLY A O 1
ATOM 683 N N . ALA A 1 92 ? -10.991 -2.204 15.005 1.00 72.50 92 ALA A N 1
ATOM 684 C CA . ALA A 1 92 ? -12.045 -3.215 14.969 1.00 72.50 92 ALA A CA 1
ATOM 685 C C . ALA A 1 92 ? -12.222 -3.971 16.301 1.00 72.50 92 ALA A C 1
ATOM 687 O O . ALA A 1 92 ? -13.092 -4.835 16.397 1.00 72.50 92 ALA A O 1
ATOM 688 N N . GLY A 1 93 ? -11.400 -3.692 17.321 1.00 65.88 93 GLY A N 1
ATOM 689 C CA . GLY A 1 93 ? -11.407 -4.437 18.585 1.00 65.88 93 GLY A CA 1
ATOM 690 C C . GLY A 1 93 ? -10.924 -5.885 18.447 1.00 65.88 93 GLY A C 1
ATOM 691 O O . GLY A 1 93 ? -11.107 -6.690 19.359 1.00 65.88 93 GLY A O 1
ATOM 692 N N . LEU A 1 94 ? -10.303 -6.221 17.317 1.00 62.44 94 LEU A N 1
ATOM 693 C CA . LEU A 1 94 ? -9.596 -7.476 17.142 1.00 62.44 94 LEU A CA 1
ATOM 694 C C . LEU A 1 94 ? -8.261 -7.300 17.881 1.00 62.44 94 LEU A C 1
ATOM 696 O O . LEU A 1 94 ? -7.490 -6.387 17.590 1.00 62.4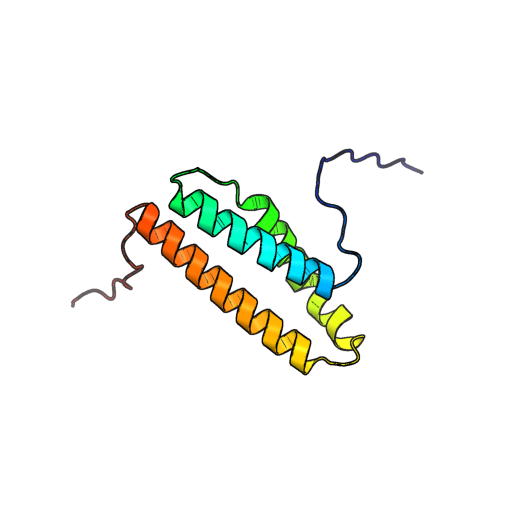4 94 LEU A O 1
ATOM 700 N N . GLY A 1 95 ? -8.010 -8.107 18.912 1.00 57.06 95 GLY A N 1
ATOM 701 C CA . GLY A 1 95 ? -6.705 -8.120 19.582 1.00 57.06 95 GLY A CA 1
ATOM 702 C C . GLY A 1 95 ? -5.588 -8.492 18.599 1.00 57.06 95 GLY A C 1
ATOM 703 O O . GLY A 1 95 ? -5.889 -8.902 17.473 1.00 57.06 95 GLY A O 1
ATOM 704 N N . PRO A 1 96 ? -4.300 -8.373 18.985 1.00 54.62 96 PRO A N 1
ATOM 705 C CA . PRO A 1 96 ? -3.230 -8.950 18.177 1.00 54.62 96 PRO A CA 1
ATOM 706 C C . PRO A 1 96 ? -3.602 -10.399 17.852 1.00 54.62 96 PRO A C 1
ATOM 708 O O . PRO A 1 96 ? -4.218 -11.076 18.678 1.00 54.62 96 PRO A O 1
ATOM 711 N N . ALA A 1 97 ? -3.284 -10.854 16.638 1.00 58.97 97 ALA A N 1
ATOM 712 C CA . ALA A 1 97 ? -3.369 -12.267 16.295 1.00 58.97 97 ALA A CA 1
ATOM 713 C C . ALA A 1 97 ? -2.300 -13.003 17.117 1.00 58.97 97 ALA A C 1
ATOM 715 O O . ALA A 1 97 ? -1.236 -13.352 16.614 1.00 58.97 97 ALA A O 1
ATOM 716 N N . ASP A 1 98 ? -2.545 -13.134 18.419 1.00 55.31 98 ASP A N 1
ATOM 717 C CA . ASP A 1 98 ? -1.794 -13.993 19.306 1.00 55.31 98 ASP A CA 1
ATOM 718 C C . ASP A 1 98 ? -1.982 -15.387 18.727 1.00 55.31 98 ASP A C 1
ATOM 720 O O . ASP A 1 98 ? -3.097 -15.911 18.654 1.00 55.31 98 ASP A O 1
ATOM 724 N N . GLY A 1 99 ? -0.888 -15.938 18.209 1.00 50.38 99 GLY A N 1
ATOM 725 C CA . GLY A 1 99 ? -0.828 -17.339 17.865 1.00 50.38 99 GLY A CA 1
ATOM 726 C C . GLY A 1 99 ? -1.224 -18.116 19.107 1.00 50.38 99 GLY A C 1
ATOM 727 O O . GLY A 1 99 ? -0.461 -18.201 20.067 1.00 50.38 99 GLY A O 1
ATOM 728 N N . GLU A 1 100 ? -2.431 -18.664 19.080 1.00 49.28 100 GLU A N 1
ATOM 729 C CA . GLU A 1 100 ? -2.919 -19.656 20.020 1.00 49.28 100 GLU A CA 1
ATOM 730 C C . GLU A 1 100 ? -2.075 -20.931 19.837 1.00 49.28 100 GLU A C 1
ATOM 732 O O . GLU A 1 100 ? -2.498 -21.922 19.252 1.00 49.28 100 GLU A O 1
ATOM 737 N N . THR A 1 101 ? -0.820 -20.907 20.287 1.00 49.22 101 THR A N 1
ATOM 738 C CA . THR A 1 101 ? -0.089 -22.130 20.613 1.00 49.22 101 THR A CA 1
ATOM 739 C C . THR A 1 101 ? -0.583 -22.569 21.977 1.00 49.22 101 THR A C 1
ATOM 741 O O . THR A 1 101 ? -0.190 -22.032 23.014 1.00 49.22 101 THR A O 1
ATOM 744 N N . GLY A 1 102 ? -1.538 -23.495 21.913 1.00 48.09 102 GLY A N 1
ATOM 745 C CA . GLY A 1 102 ? -2.207 -24.117 2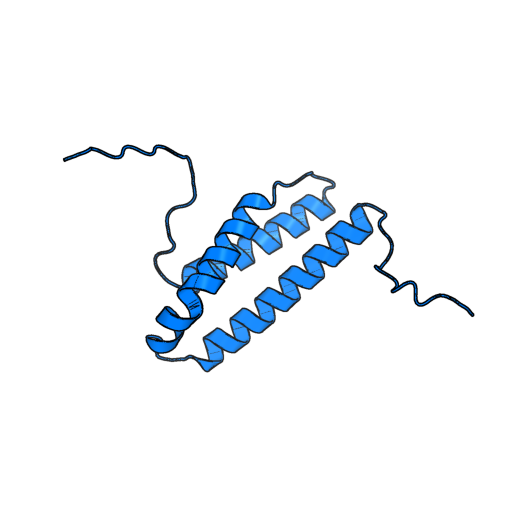3.036 1.00 48.09 102 GLY A CA 1
ATOM 746 C C . GLY A 1 102 ? -1.245 -24.618 24.108 1.00 48.09 102 GLY A C 1
ATOM 747 O O . GLY A 1 102 ? -0.136 -25.080 23.846 1.00 48.09 102 GLY A O 1
ATOM 748 N N . LYS A 1 103 ? -1.720 -24.505 25.344 1.00 47.97 103 LYS A N 1
ATOM 749 C CA . LYS A 1 103 ? -1.182 -25.226 26.488 1.00 47.97 103 LYS A CA 1
ATOM 750 C C . LYS A 1 103 ? -1.562 -26.697 26.350 1.00 47.97 103 LYS A C 1
ATOM 752 O O . LYS A 1 103 ? -2.753 -26.997 26.380 1.00 47.97 103 LYS A O 1
ATOM 757 N N . GLU A 1 104 ? -0.564 -27.568 26.308 1.00 55.03 104 GLU A N 1
ATOM 758 C CA . GLU A 1 104 ? -0.639 -28.942 26.816 1.00 55.03 104 GLU A CA 1
ATOM 759 C C . GLU A 1 104 ? 0.590 -29.210 27.688 1.00 55.03 104 GLU A C 1
ATOM 761 O O . GLU A 1 104 ? 1.707 -28.816 27.277 1.00 55.03 104 GLU A O 1
#

Sequence (104 aa):
MSDHDNTGGGNAPPASLESAMAEVESMILNARRALAGGELLDMSPLGDRVAWICENVRTMALTSSDPDSIRLRLEKMVSDLNRLEDQIRVGAGLGPADGETGKE

Foldseek 3Di:
DDDDDDPDPADDDDPALVRLLVVLVVVLVVLVVCLVVVHDDDCVNSVVSVVSSVVCVVVRLVVDPDNPVVVVSVVVSVVSVVVSVVSVCVSVVNDPPPPCPDDD

pLDDT: mean 76.78, std 15.06, range [38.12, 91.06]